Protein AF-A0A929Q2P1-F1 (afdb_monomer_lite)

Structure (mmCIF, N/CA/C/O backbone):
data_AF-A0A929Q2P1-F1
#
_entry.id   AF-A0A929Q2P1-F1
#
loop_
_atom_site.group_PDB
_atom_site.id
_atom_site.type_symbol
_atom_site.label_atom_id
_atom_site.label_alt_id
_atom_site.label_comp_id
_atom_site.label_asym_id
_atom_site.label_entity_id
_atom_site.label_seq_id
_atom_site.pdbx_PDB_ins_code
_atom_site.Cartn_x
_atom_site.Cartn_y
_atom_site.Cartn_z
_atom_site.occupancy
_atom_site.B_iso_or_equiv
_atom_site.auth_seq_id
_atom_site.auth_comp_id
_atom_site.auth_asym_id
_atom_site.auth_atom_id
_atom_site.pdbx_PDB_model_num
ATOM 1 N N . MET A 1 1 ? 3.960 -8.711 19.938 1.00 54.12 1 MET A N 1
ATOM 2 C CA . MET A 1 1 ? 3.791 -8.691 18.474 1.00 54.12 1 MET A CA 1
ATOM 3 C C . MET A 1 1 ? 4.994 -7.935 17.956 1.00 54.12 1 MET A C 1
ATOM 5 O O . MET A 1 1 ? 5.288 -6.905 18.545 1.00 54.12 1 MET A O 1
ATOM 9 N N . GLU A 1 2 ? 5.753 -8.511 17.027 1.00 68.62 2 GLU A N 1
ATOM 10 C CA . GLU A 1 2 ? 6.975 -7.894 16.487 1.00 68.62 2 GLU A CA 1
ATOM 11 C C . GLU A 1 2 ? 6.630 -6.569 15.785 1.00 68.62 2 GLU A C 1
ATOM 13 O O . GLU A 1 2 ? 5.574 -6.488 15.149 1.00 68.62 2 GLU A O 1
ATOM 18 N N . ASP A 1 3 ? 7.487 -5.554 15.897 1.00 81.25 3 ASP A N 1
ATOM 19 C CA . ASP A 1 3 ? 7.296 -4.267 15.221 1.00 81.25 3 ASP A CA 1
ATOM 20 C C . ASP A 1 3 ? 7.354 -4.473 13.690 1.00 81.25 3 ASP A C 1
ATOM 22 O O . ASP A 1 3 ? 8.286 -5.113 13.192 1.00 81.25 3 ASP A O 1
ATOM 26 N N . PRO A 1 4 ? 6.372 -3.994 12.900 1.00 84.25 4 PRO A N 1
ATOM 27 C CA . PRO A 1 4 ? 6.430 -4.086 11.442 1.00 84.25 4 PRO A CA 1
ATOM 28 C C . PRO A 1 4 ? 7.637 -3.355 10.820 1.00 84.25 4 PRO A C 1
ATOM 30 O O . PRO A 1 4 ? 8.004 -3.684 9.682 1.00 84.25 4 PRO A O 1
ATOM 33 N N . ALA A 1 5 ? 8.264 -2.400 11.515 1.00 81.81 5 ALA A N 1
ATOM 34 C CA . ALA A 1 5 ? 9.523 -1.779 11.096 1.00 81.81 5 ALA A CA 1
ATOM 35 C C . ALA A 1 5 ? 10.712 -2.755 11.148 1.00 81.81 5 ALA A C 1
ATOM 37 O O . ALA A 1 5 ? 11.613 -2.656 10.314 1.00 81.81 5 ALA A O 1
ATOM 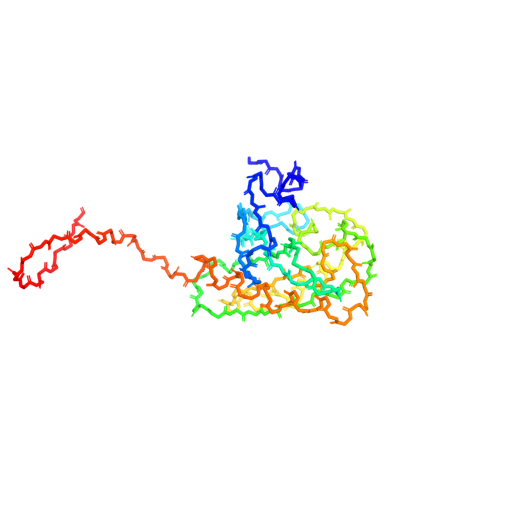38 N N . ASP A 1 6 ? 10.676 -3.738 12.052 1.00 84.88 6 ASP A N 1
ATOM 39 C CA . ASP A 1 6 ? 11.754 -4.710 12.281 1.00 84.88 6 ASP A CA 1
ATOM 40 C C . ASP A 1 6 ? 11.699 -5.923 11.328 1.00 84.88 6 ASP A C 1
ATOM 42 O O . ASP A 1 6 ? 12.463 -6.873 11.480 1.00 84.88 6 ASP A O 1
ATOM 46 N N . GLN A 1 7 ? 10.822 -5.888 10.316 1.00 87.25 7 GLN A N 1
ATOM 47 C CA . GLN A 1 7 ? 10.622 -6.959 9.326 1.00 87.25 7 GLN A CA 1
ATOM 48 C C . GLN A 1 7 ? 11.002 -6.498 7.905 1.00 87.25 7 GLN A C 1
ATOM 50 O O . GLN A 1 7 ? 10.123 -6.310 7.046 1.00 87.25 7 GLN A O 1
ATOM 55 N N . PRO A 1 8 ? 12.295 -6.253 7.619 1.00 87.06 8 PRO A N 1
ATOM 56 C CA . PRO A 1 8 ? 12.740 -5.807 6.301 1.00 87.06 8 PRO A CA 1
ATOM 57 C C . PRO A 1 8 ? 12.433 -6.828 5.196 1.00 87.06 8 PRO A C 1
ATOM 59 O O . PRO A 1 8 ? 12.183 -6.434 4.058 1.00 87.06 8 PRO A O 1
ATOM 62 N N . GLU A 1 9 ? 12.366 -8.118 5.527 1.00 91.06 9 GLU A N 1
ATOM 63 C CA . GLU A 1 9 ? 12.056 -9.208 4.602 1.00 91.06 9 GLU A CA 1
ATOM 64 C C . GLU A 1 9 ? 10.651 -9.120 4.001 1.00 91.06 9 GLU A C 1
ATOM 66 O O . GLU A 1 9 ? 10.381 -9.783 3.000 1.00 91.06 9 GLU A O 1
ATOM 71 N N . PHE A 1 10 ? 9.742 -8.331 4.590 1.00 91.56 10 PHE A N 1
ATOM 72 C CA . PHE A 1 10 ? 8.414 -8.083 4.022 1.00 91.56 10 PHE A CA 1
ATOM 73 C C . PHE A 1 10 ? 8.480 -7.378 2.661 1.00 91.56 10 PHE A C 1
ATOM 75 O O . PHE A 1 10 ? 7.619 -7.599 1.814 1.00 91.56 10 PHE A O 1
ATOM 82 N N . TYR A 1 11 ? 9.507 -6.555 2.452 1.00 90.50 11 TYR A N 1
ATOM 83 C CA . TYR A 1 11 ? 9.697 -5.774 1.229 1.00 90.50 11 TYR A CA 1
ATOM 84 C C . TYR A 1 11 ? 10.413 -6.562 0.124 1.00 90.50 11 TYR A C 1
ATOM 86 O O . TYR A 1 11 ? 10.573 -6.053 -0.982 1.00 90.50 11 TYR A O 1
ATOM 94 N N . GLU A 1 12 ? 10.825 -7.796 0.415 1.00 90.94 12 GLU A N 1
ATOM 95 C CA . GLU A 1 12 ? 11.528 -8.673 -0.513 1.00 90.94 12 GLU A CA 1
ATOM 96 C C . GLU A 1 12 ? 10.573 -9.680 -1.159 1.00 90.94 12 GLU A C 1
ATOM 98 O O . GLU A 1 12 ? 9.630 -10.189 -0.537 1.00 90.94 12 GLU A O 1
ATOM 103 N N . VAL A 1 13 ? 10.852 -10.015 -2.421 1.00 90.50 13 VAL A N 1
ATOM 104 C CA . VAL A 1 13 ? 10.106 -11.043 -3.157 1.00 90.50 13 VAL A CA 1
ATOM 105 C C . VAL A 1 13 ? 10.186 -12.372 -2.392 1.00 90.50 13 VAL A C 1
ATOM 107 O O . VAL A 1 13 ? 11.286 -12.796 -2.033 1.00 90.50 13 VAL A O 1
ATOM 110 N N . PRO A 1 14 ? 9.053 -13.053 -2.123 1.00 90.69 14 PRO A N 1
ATOM 111 C CA . PRO A 1 14 ? 9.074 -14.371 -1.499 1.00 90.69 14 PRO A CA 1
ATOM 112 C C . PRO A 1 14 ? 9.912 -15.365 -2.304 1.00 90.69 14 PRO A C 1
ATOM 114 O O . PRO A 1 14 ? 9.865 -15.377 -3.535 1.00 90.69 14 PRO A O 1
ATOM 117 N N . GLU A 1 15 ? 10.642 -16.235 -1.610 1.00 89.69 15 GLU A N 1
ATOM 118 C CA . GLU A 1 15 ? 11.427 -17.280 -2.263 1.00 89.69 15 GLU A CA 1
ATOM 119 C C . GLU A 1 15 ? 10.536 -18.130 -3.188 1.00 89.69 15 GLU A C 1
ATOM 121 O O . GLU A 1 15 ? 9.460 -18.587 -2.800 1.00 89.69 15 GLU A O 1
ATOM 126 N N . GLY A 1 16 ? 10.975 -18.312 -4.436 1.00 87.50 16 GLY A N 1
ATOM 127 C CA . GLY A 1 16 ? 10.249 -19.079 -5.450 1.00 87.50 16 GLY A CA 1
ATOM 128 C C . GLY A 1 16 ? 9.136 -18.326 -6.190 1.00 87.50 16 GLY A C 1
ATOM 129 O O . GLY A 1 16 ? 8.536 -18.909 -7.094 1.00 87.50 16 GLY A O 1
ATOM 130 N N . ALA A 1 17 ? 8.859 -17.057 -5.869 1.00 88.44 17 ALA A N 1
ATOM 131 C CA . ALA A 1 17 ? 7.918 -16.245 -6.640 1.00 88.44 17 ALA A CA 1
ATOM 132 C C . ALA A 1 17 ? 8.575 -15.684 -7.916 1.00 88.44 17 ALA A C 1
ATOM 134 O O . ALA A 1 17 ? 9.572 -14.965 -7.853 1.00 88.44 17 ALA A O 1
ATOM 135 N N . ASP A 1 18 ? 7.983 -15.970 -9.078 1.00 91.50 18 ASP A N 1
ATOM 136 C CA . ASP A 1 18 ? 8.396 -15.392 -10.361 1.00 91.50 18 ASP A CA 1
ATOM 137 C C . ASP A 1 18 ? 7.568 -14.143 -10.684 1.00 91.50 18 ASP A C 1
ATOM 139 O O . ASP A 1 18 ? 6.510 -14.212 -11.308 1.00 91.50 18 ASP A O 1
ATOM 143 N N . VAL A 1 19 ? 8.062 -12.980 -10.257 1.00 90.44 19 VAL A N 1
ATOM 144 C CA . VAL A 1 19 ? 7.415 -11.678 -10.500 1.00 90.44 19 VAL A CA 1
ATOM 145 C C . VAL A 1 19 ? 7.242 -11.391 -11.995 1.00 90.44 19 VAL A C 1
ATOM 147 O O . VAL A 1 19 ? 6.265 -10.755 -12.383 1.00 90.44 19 VAL A O 1
ATOM 150 N N . SER A 1 20 ? 8.141 -11.890 -12.850 1.00 88.81 20 SER A N 1
ATOM 151 C CA . SER A 1 20 ? 8.132 -11.588 -14.286 1.00 88.81 20 SER A CA 1
ATOM 152 C C . SER A 1 20 ? 6.976 -12.243 -15.054 1.00 88.81 20 SER A C 1
ATOM 154 O O . SER A 1 20 ? 6.691 -11.853 -16.187 1.00 88.81 20 SER A O 1
ATOM 156 N N . ALA A 1 21 ? 6.288 -13.203 -14.431 1.00 89.94 21 ALA A N 1
ATOM 157 C CA . ALA A 1 21 ? 5.163 -13.933 -15.010 1.00 89.94 21 ALA A CA 1
ATOM 158 C C . ALA A 1 21 ? 3.800 -13.554 -14.400 1.00 89.94 21 ALA A C 1
ATOM 160 O O . ALA A 1 21 ? 2.771 -14.101 -14.805 1.00 89.94 21 ALA A O 1
ATOM 161 N N . LEU A 1 22 ? 3.771 -12.649 -13.419 1.00 92.81 22 LEU A N 1
ATOM 162 C CA . LEU A 1 22 ? 2.565 -12.325 -12.661 1.00 92.81 22 LEU A CA 1
ATOM 163 C C . LEU A 1 22 ? 1.923 -11.019 -13.145 1.00 92.81 22 LEU A C 1
ATOM 165 O O . LEU A 1 22 ? 2.624 -10.041 -13.399 1.00 92.81 22 LEU A O 1
ATOM 169 N N . PRO A 1 23 ? 0.585 -10.961 -13.266 1.00 93.12 23 PRO A N 1
ATOM 170 C CA . PRO A 1 23 ? -0.078 -9.743 -13.702 1.00 93.12 23 PRO A CA 1
ATOM 171 C C . PRO A 1 23 ? 0.050 -8.630 -12.645 1.00 93.12 23 PRO A C 1
ATOM 173 O O . PRO A 1 23 ? 0.012 -8.923 -11.441 1.00 93.12 23 PRO A O 1
ATOM 176 N N . PRO A 1 24 ? 0.135 -7.354 -13.064 1.00 93.69 24 PRO A N 1
ATOM 177 C CA . PRO A 1 24 ? 0.099 -6.224 -12.144 1.00 93.69 24 PRO A CA 1
ATOM 178 C C . PRO A 1 24 ? -1.136 -6.242 -11.226 1.00 93.69 24 PRO A C 1
ATOM 180 O O . PRO A 1 24 ? -2.248 -6.560 -11.655 1.00 93.69 24 PRO A O 1
ATOM 183 N N . GLY A 1 25 ? -0.927 -5.933 -9.946 1.00 93.00 25 GLY A N 1
ATOM 184 C CA . GLY A 1 25 ? -1.903 -6.069 -8.863 1.00 93.00 25 GLY A CA 1
ATOM 185 C C . GLY A 1 25 ? -1.896 -7.429 -8.154 1.00 93.00 25 GLY A C 1
ATOM 186 O O . GLY A 1 25 ? -2.615 -7.595 -7.173 1.00 93.00 25 GLY A O 1
ATOM 187 N N . THR A 1 26 ? -1.096 -8.407 -8.598 1.00 94.94 26 THR A N 1
ATOM 188 C CA . THR A 1 26 ? -0.991 -9.702 -7.898 1.00 94.94 26 THR A CA 1
ATOM 189 C C . THR A 1 26 ? -0.352 -9.524 -6.527 1.00 94.94 26 THR A C 1
ATOM 191 O O . THR A 1 26 ? 0.777 -9.049 -6.443 1.00 94.94 26 THR A O 1
ATOM 194 N N . VAL A 1 27 ? -1.037 -9.956 -5.467 1.00 95.44 27 VAL A N 1
ATOM 195 C CA . VAL A 1 27 ? -0.511 -9.941 -4.095 1.00 95.44 27 VAL A CA 1
ATOM 196 C C . VAL A 1 27 ? 0.442 -11.119 -3.885 1.00 95.44 27 VAL A C 1
ATOM 198 O O . VAL A 1 27 ? 0.082 -12.274 -4.101 1.00 95.44 27 VAL A O 1
ATOM 201 N N . LEU A 1 28 ? 1.661 -10.813 -3.451 1.00 94.25 28 LEU A N 1
ATOM 202 C CA . LEU A 1 28 ? 2.733 -11.760 -3.139 1.00 94.25 28 LEU A CA 1
ATOM 203 C C . LEU A 1 28 ? 2.820 -12.054 -1.638 1.00 94.25 28 LEU A C 1
ATOM 205 O O . LEU A 1 28 ? 3.175 -13.164 -1.240 1.00 94.25 28 LEU A O 1
ATOM 209 N N . ARG A 1 29 ? 2.538 -11.051 -0.800 1.00 93.38 29 ARG A N 1
ATOM 210 C CA . ARG A 1 29 ? 2.563 -11.164 0.662 1.00 93.38 29 ARG A CA 1
ATOM 211 C C . ARG A 1 29 ? 1.618 -10.152 1.292 1.00 93.38 29 ARG A C 1
ATOM 213 O O . ARG A 1 29 ? 1.438 -9.057 0.768 1.00 93.38 29 ARG A O 1
ATOM 220 N N . GLU A 1 30 ? 1.078 -10.514 2.446 1.00 94.50 30 GLU A N 1
ATOM 221 C CA . GLU A 1 30 ? 0.219 -9.665 3.260 1.00 94.50 30 GLU A CA 1
ATOM 222 C C . GLU A 1 30 ? 0.701 -9.667 4.714 1.00 94.50 30 GLU A C 1
ATOM 224 O O . GLU A 1 30 ? 1.170 -10.693 5.216 1.00 94.50 30 GLU A O 1
ATOM 229 N N . ARG A 1 31 ? 0.587 -8.521 5.390 1.00 93.19 31 ARG A N 1
ATOM 230 C CA . ARG A 1 31 ? 0.697 -8.425 6.851 1.00 93.19 31 ARG A CA 1
ATOM 231 C C . ARG A 1 31 ? -0.308 -7.426 7.403 1.00 93.19 31 ARG A C 1
ATOM 233 O O . ARG A 1 31 ? -0.594 -6.423 6.752 1.00 93.19 31 ARG A O 1
ATOM 240 N N . THR A 1 32 ? -0.771 -7.659 8.627 1.00 92.00 32 THR A N 1
ATOM 241 C CA . THR A 1 32 ? -1.716 -6.774 9.316 1.00 92.00 32 THR A CA 1
ATOM 242 C C . THR A 1 32 ? -1.168 -6.355 10.673 1.00 92.00 32 THR A C 1
ATOM 244 O O . THR A 1 32 ? -0.661 -7.190 11.423 1.00 92.00 32 THR A O 1
ATOM 247 N N . PHE A 1 33 ? -1.278 -5.070 10.994 1.00 87.81 33 PHE A N 1
ATOM 248 C CA . PHE A 1 33 ? -0.845 -4.491 12.267 1.00 87.81 33 PHE A CA 1
ATOM 249 C C . PHE A 1 33 ? -1.707 -3.277 12.633 1.00 87.81 33 PHE A C 1
ATOM 251 O O . PHE A 1 33 ? -2.488 -2.790 11.817 1.00 87.81 33 PHE A O 1
ATOM 258 N N . LYS A 1 34 ? -1.591 -2.794 13.873 1.00 85.81 34 LYS A N 1
ATOM 259 C CA . LYS A 1 34 ? -2.306 -1.597 14.331 1.00 85.81 34 LYS A CA 1
ATOM 260 C C . LYS A 1 34 ? -1.641 -0.327 13.826 1.00 85.81 34 LYS A C 1
ATOM 262 O O . LYS A 1 34 ? -0.419 -0.230 13.835 1.00 85.81 34 LYS A O 1
ATOM 267 N N . TYR A 1 35 ? -2.436 0.659 13.416 1.00 81.12 35 TYR A N 1
ATOM 268 C CA . TYR A 1 35 ? -1.894 1.968 13.065 1.00 81.12 35 TYR A CA 1
ATOM 269 C C . TYR A 1 35 ? -1.485 2.725 14.333 1.00 81.12 35 TYR A C 1
ATOM 271 O O . TYR A 1 35 ? -2.274 2.822 15.280 1.00 81.12 35 TYR A O 1
ATOM 279 N N . TYR A 1 36 ? -0.278 3.286 14.335 1.00 76.69 36 TYR A N 1
ATOM 280 C CA . TYR A 1 36 ? 0.242 4.096 15.433 1.00 76.69 36 TYR A CA 1
ATOM 281 C C . TYR A 1 36 ? 0.325 5.562 15.015 1.00 76.69 36 TYR A C 1
ATOM 283 O O . TYR A 1 36 ? 0.840 5.896 13.949 1.00 76.69 36 TYR A O 1
ATOM 291 N N . VAL A 1 37 ? -0.153 6.450 15.885 1.00 69.19 37 VAL A N 1
ATOM 292 C CA . VAL A 1 37 ? 0.070 7.893 15.766 1.00 69.19 37 VAL A CA 1
ATOM 293 C C . VAL A 1 37 ? 1.061 8.283 16.853 1.00 69.19 37 VAL A C 1
ATOM 295 O O . VAL A 1 37 ? 0.735 8.258 18.040 1.00 69.19 37 VAL A O 1
ATOM 298 N N . ALA A 1 38 ? 2.289 8.615 16.446 1.00 69.56 38 ALA A N 1
ATOM 299 C CA . ALA A 1 38 ? 3.429 8.733 17.353 1.00 69.56 38 ALA A CA 1
ATOM 300 C C . ALA A 1 38 ? 3.599 7.449 18.193 1.00 69.56 38 ALA A C 1
ATOM 302 O O . ALA A 1 38 ? 3.911 6.402 17.643 1.00 69.56 38 ALA A O 1
ATOM 303 N N . THR A 1 39 ? 3.378 7.508 19.506 1.00 68.75 39 THR A N 1
ATOM 304 C CA . THR A 1 39 ? 3.479 6.351 20.415 1.00 68.75 39 THR A CA 1
ATOM 305 C C . THR A 1 39 ? 2.121 5.768 20.814 1.00 68.75 39 THR A C 1
ATOM 307 O O . THR A 1 39 ? 2.061 4.862 21.644 1.00 68.75 39 THR A O 1
ATOM 310 N N . MET A 1 40 ? 1.020 6.287 20.261 1.00 67.88 40 MET A N 1
ATOM 311 C CA . MET A 1 40 ? -0.336 5.871 20.617 1.00 67.88 40 MET A CA 1
ATOM 312 C C . MET A 1 40 ? -0.884 4.870 19.601 1.00 67.88 40 MET A C 1
ATOM 314 O O . MET A 1 40 ? -1.005 5.180 18.415 1.00 67.88 40 MET A O 1
ATOM 318 N N . GLU A 1 41 ? -1.259 3.687 20.085 1.00 77.19 41 GLU A N 1
ATOM 319 C CA . GLU A 1 41 ? -2.008 2.699 19.307 1.00 77.19 41 GLU A CA 1
ATOM 320 C C . GLU A 1 41 ? -3.419 3.224 19.014 1.00 77.19 41 GLU A C 1
ATOM 322 O O . GLU A 1 41 ? -4.121 3.694 19.915 1.00 77.19 41 GLU A O 1
ATOM 327 N N . THR A 1 42 ? -3.842 3.149 17.755 1.00 76.81 42 THR A N 1
ATOM 328 C CA . THR A 1 42 ? -5.210 3.496 17.349 1.00 76.81 42 THR A CA 1
ATOM 329 C C . THR A 1 42 ? -6.082 2.244 17.231 1.00 76.81 42 THR A C 1
ATOM 331 O O . THR A 1 42 ? -5.599 1.114 17.232 1.00 76.81 42 THR A O 1
ATOM 334 N N . SER A 1 43 ? -7.398 2.422 17.092 1.00 81.31 43 SER A N 1
ATOM 335 C CA . SER A 1 43 ? -8.307 1.304 16.813 1.00 81.31 43 SER A CA 1
ATOM 336 C C . SER A 1 43 ? -8.253 0.818 15.359 1.00 81.31 43 SER A C 1
ATOM 338 O O . SER A 1 43 ? -8.894 -0.187 15.050 1.00 81.31 43 SER A O 1
ATOM 340 N N . TRP A 1 44 ? -7.499 1.491 14.484 1.00 80.69 44 TRP A N 1
ATOM 341 C CA . TRP A 1 44 ? -7.438 1.194 13.055 1.00 80.69 44 TRP A CA 1
ATOM 342 C C . TRP A 1 44 ? -6.446 0.081 12.753 1.00 80.69 44 TRP A C 1
ATOM 344 O O . TRP A 1 44 ? -5.332 0.049 13.282 1.00 80.69 44 TRP A O 1
ATOM 354 N N . ASP A 1 45 ? -6.866 -0.820 11.873 1.00 88.12 45 ASP A N 1
ATOM 355 C CA . ASP A 1 45 ? -6.000 -1.853 11.324 1.00 88.12 45 ASP A CA 1
ATOM 356 C C . ASP A 1 45 ? -5.363 -1.340 10.029 1.00 88.12 45 ASP A C 1
ATOM 358 O O . ASP A 1 45 ? -6.009 -0.672 9.221 1.00 88.12 45 ASP A O 1
ATOM 362 N N . VAL A 1 46 ? -4.100 -1.687 9.813 1.00 89.69 46 VAL A N 1
ATOM 363 C CA . VAL A 1 46 ? -3.399 -1.507 8.542 1.00 89.69 46 VAL A CA 1
ATOM 364 C C . VAL A 1 46 ? -3.115 -2.876 7.970 1.00 89.69 46 VAL A C 1
ATOM 366 O O . VAL A 1 46 ? -2.565 -3.733 8.657 1.00 89.69 46 VAL A O 1
ATOM 369 N N . THR A 1 47 ? -3.451 -3.077 6.703 1.00 93.31 47 THR A N 1
ATOM 370 C CA . THR A 1 47 ? -2.992 -4.227 5.924 1.00 93.31 47 THR A CA 1
ATOM 371 C C . THR A 1 47 ? -1.994 -3.757 4.885 1.00 93.31 47 THR A C 1
ATOM 373 O O . THR A 1 47 ? -2.332 -2.948 4.027 1.00 93.31 47 THR A O 1
ATOM 376 N N . GLN A 1 48 ? -0.764 -4.249 4.959 1.00 94.50 48 GLN A N 1
ATOM 377 C CA . GLN A 1 48 ? 0.227 -4.022 3.920 1.00 94.50 48 GLN A CA 1
ATOM 378 C C . GLN A 1 48 ? 0.251 -5.183 2.950 1.00 94.50 48 GLN A C 1
ATOM 380 O O . GLN A 1 48 ? 0.228 -6.344 3.358 1.00 94.50 48 GLN A O 1
ATOM 385 N N . LEU A 1 49 ? 0.334 -4.840 1.671 1.00 95.56 49 LEU A N 1
ATOM 386 C CA . LEU A 1 49 ? 0.363 -5.780 0.565 1.00 95.56 49 LEU A CA 1
ATOM 387 C C . LEU A 1 49 ? 1.657 -5.562 -0.208 1.00 95.56 49 LEU A C 1
ATOM 389 O O . LEU A 1 49 ? 1.877 -4.472 -0.737 1.00 95.56 49 LEU A O 1
ATOM 393 N N . LEU A 1 50 ? 2.491 -6.596 -0.283 1.00 95.38 50 LEU A N 1
ATOM 394 C CA . LEU A 1 50 ? 3.539 -6.697 -1.292 1.00 95.38 50 LEU A CA 1
ATOM 395 C C . LEU A 1 50 ? 2.871 -7.211 -2.565 1.00 95.38 50 LEU A C 1
ATOM 397 O O . LEU A 1 50 ? 2.298 -8.301 -2.550 1.00 95.38 50 LEU A O 1
ATOM 401 N N . TYR A 1 51 ? 2.918 -6.444 -3.647 1.00 95.00 51 TYR A N 1
ATOM 402 C CA . TYR A 1 51 ? 2.223 -6.759 -4.891 1.00 95.00 51 TYR A CA 1
ATOM 403 C C . TYR A 1 51 ? 3.094 -6.494 -6.120 1.00 95.00 51 TYR A C 1
ATOM 405 O O . TYR A 1 51 ? 4.108 -5.806 -6.048 1.00 95.00 51 TYR A O 1
ATOM 413 N N . VAL A 1 52 ? 2.702 -7.059 -7.258 1.00 94.31 52 VAL A N 1
ATOM 414 C CA . VAL A 1 52 ? 3.384 -6.854 -8.542 1.00 94.31 52 VAL A CA 1
ATOM 415 C C . VAL A 1 52 ? 2.901 -5.561 -9.192 1.00 94.31 52 VAL A C 1
ATOM 417 O O . VAL A 1 52 ? 1.700 -5.362 -9.339 1.00 94.31 52 VAL A O 1
ATOM 420 N N . THR A 1 53 ? 3.816 -4.705 -9.632 1.00 93.25 53 THR A N 1
ATOM 421 C CA . THR A 1 53 ? 3.527 -3.485 -10.400 1.00 93.25 53 THR A CA 1
ATOM 422 C C . THR A 1 53 ? 4.378 -3.436 -11.666 1.00 93.25 53 THR A C 1
ATOM 424 O O . THR A 1 53 ? 5.258 -4.271 -11.874 1.00 93.25 53 THR A O 1
ATOM 427 N N . THR A 1 54 ? 4.136 -2.434 -12.508 1.00 88.94 54 THR A N 1
ATOM 428 C CA . THR A 1 54 ? 5.023 -2.097 -13.629 1.00 88.94 54 THR A CA 1
ATOM 429 C C . THR A 1 54 ? 5.916 -0.909 -13.265 1.00 88.94 54 THR A C 1
ATOM 431 O O . THR A 1 54 ? 5.414 0.137 -12.854 1.00 88.94 54 THR A O 1
ATOM 434 N N . SER A 1 55 ? 7.232 -1.059 -13.425 1.00 84.06 55 SER A N 1
ATOM 435 C CA . SER A 1 55 ? 8.216 -0.002 -13.174 1.00 84.06 55 SER A CA 1
ATOM 436 C C . SER A 1 55 ? 8.187 1.088 -14.250 1.00 84.06 55 SER A C 1
ATOM 438 O O . SER A 1 55 ? 7.600 0.925 -15.325 1.00 84.06 55 SER A O 1
ATOM 440 N N . ALA A 1 56 ? 8.918 2.183 -14.019 1.00 77.25 56 ALA A N 1
ATOM 441 C CA . ALA A 1 56 ? 9.092 3.253 -15.005 1.00 77.25 56 ALA A CA 1
ATOM 442 C C . ALA A 1 56 ? 9.639 2.767 -16.365 1.00 77.25 56 ALA A C 1
ATOM 444 O O . ALA A 1 56 ? 9.396 3.396 -17.394 1.00 77.25 56 ALA A O 1
ATOM 445 N N . LEU A 1 57 ? 10.383 1.656 -16.361 1.00 83.19 57 LEU A N 1
ATOM 446 C CA . LEU A 1 57 ? 11.007 1.055 -17.541 1.00 83.19 57 LEU A CA 1
ATOM 447 C C . LEU A 1 57 ? 10.113 0.005 -18.223 1.00 83.19 57 LEU A C 1
ATOM 449 O O . LEU A 1 57 ? 10.547 -0.630 -19.181 1.00 83.19 57 LEU A O 1
ATOM 453 N N . GLY A 1 58 ? 8.882 -0.198 -17.742 1.00 83.88 58 GLY A N 1
ATOM 454 C CA . GLY A 1 58 ? 7.959 -1.196 -18.288 1.00 83.88 58 GLY A CA 1
ATOM 455 C C . GLY A 1 58 ? 8.243 -2.630 -17.833 1.00 83.88 58 GLY A C 1
ATOM 456 O O . GLY A 1 58 ? 7.739 -3.569 -18.442 1.00 83.88 58 GLY A O 1
ATOM 457 N N . VAL A 1 59 ? 9.059 -2.813 -16.791 1.00 88.62 59 VAL A N 1
ATOM 458 C CA . VAL A 1 59 ? 9.424 -4.132 -16.253 1.00 88.62 59 VAL A CA 1
ATOM 459 C C . VAL A 1 59 ? 8.578 -4.431 -15.020 1.00 88.62 59 VAL A C 1
ATOM 461 O O . VAL A 1 59 ? 8.336 -3.537 -14.212 1.00 88.62 59 VAL A O 1
ATOM 464 N N . LEU A 1 60 ? 8.134 -5.680 -14.868 1.00 91.25 60 LEU A N 1
ATOM 465 C CA . LEU A 1 60 ? 7.398 -6.112 -13.682 1.00 91.25 60 LEU A CA 1
ATOM 466 C C . LEU A 1 60 ? 8.321 -6.170 -12.463 1.00 91.25 60 LEU A C 1
ATOM 468 O O . LEU A 1 60 ? 9.400 -6.762 -12.518 1.00 91.25 60 LEU A O 1
ATOM 472 N N . GLU A 1 61 ? 7.884 -5.570 -11.362 1.00 91.44 61 GLU A N 1
ATOM 473 C CA . GLU A 1 61 ? 8.650 -5.486 -10.119 1.00 91.44 61 GLU A CA 1
ATOM 474 C C . GLU A 1 61 ? 7.733 -5.561 -8.888 1.00 91.44 61 GLU A C 1
ATOM 476 O O . GLU A 1 61 ? 6.530 -5.302 -9.003 1.00 91.44 61 GLU A O 1
ATOM 481 N N . PRO A 1 62 ? 8.257 -5.925 -7.703 1.00 92.50 62 PRO A N 1
ATOM 482 C CA . PRO A 1 62 ? 7.496 -5.821 -6.467 1.00 92.50 62 PRO A CA 1
ATOM 483 C C . PRO A 1 62 ? 7.329 -4.358 -6.042 1.00 92.50 62 PRO A C 1
ATOM 485 O O . PRO A 1 62 ? 8.231 -3.536 -6.205 1.00 92.50 62 PRO A O 1
ATOM 488 N N . ASN A 1 63 ? 6.196 -4.054 -5.421 1.00 93.50 63 ASN A N 1
ATOM 489 C CA . ASN A 1 63 ? 5.947 -2.796 -4.734 1.00 93.50 63 ASN A CA 1
ATOM 490 C C . ASN A 1 63 ? 5.049 -3.021 -3.512 1.00 93.50 63 ASN A C 1
ATOM 492 O O . ASN A 1 63 ? 4.460 -4.094 -3.361 1.00 93.50 63 ASN A O 1
ATOM 496 N N . VAL A 1 64 ? 4.944 -2.028 -2.629 1.00 93.31 64 VAL A N 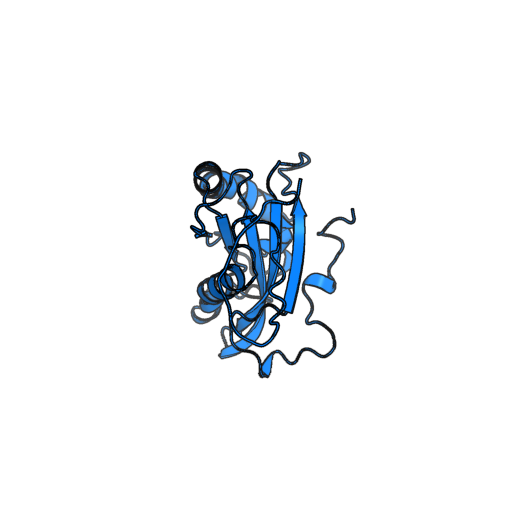1
ATOM 497 C CA . VAL A 1 64 ? 4.131 -2.124 -1.412 1.00 93.31 64 VAL A CA 1
ATOM 498 C C . VAL A 1 64 ? 3.033 -1.065 -1.398 1.00 93.31 64 VAL A C 1
ATOM 500 O O . VAL A 1 64 ? 3.165 0.043 -1.918 1.00 93.31 64 VAL A O 1
ATOM 503 N N . THR A 1 65 ? 1.883 -1.430 -0.840 1.00 92.75 65 THR A N 1
ATOM 504 C CA . THR A 1 65 ? 0.811 -0.491 -0.502 1.00 92.75 65 THR A CA 1
ATOM 505 C C . THR A 1 65 ? 0.282 -0.791 0.893 1.00 92.75 65 THR A C 1
ATOM 507 O O . THR A 1 65 ? 0.348 -1.930 1.357 1.00 92.75 65 THR A O 1
ATOM 510 N N . SER A 1 66 ? -0.224 0.238 1.568 1.00 92.06 66 SER A N 1
ATOM 511 C CA . SER A 1 66 ? -0.885 0.129 2.865 1.00 92.06 66 SER A CA 1
ATOM 512 C C . SER A 1 66 ? -2.370 0.429 2.706 1.00 92.06 66 SER A C 1
ATOM 514 O O . SER A 1 66 ? -2.738 1.477 2.182 1.00 92.06 66 SER A O 1
ATOM 516 N N . VAL A 1 67 ? -3.221 -0.469 3.186 1.00 92.00 67 VAL A N 1
ATOM 517 C CA . VAL A 1 67 ? -4.669 -0.284 3.263 1.00 92.00 67 VAL A CA 1
ATOM 518 C C . VAL A 1 67 ? -5.034 -0.021 4.717 1.00 92.00 67 VAL A C 1
ATOM 520 O O . VAL A 1 67 ? -4.859 -0.895 5.565 1.00 92.00 67 VAL A O 1
ATOM 523 N N . LEU A 1 68 ? -5.500 1.188 5.009 1.00 88.94 68 LEU A N 1
ATOM 524 C CA . LEU A 1 68 ? -5.997 1.573 6.322 1.00 88.94 68 LEU A CA 1
ATOM 525 C C . LEU A 1 68 ? -7.487 1.252 6.395 1.00 88.94 68 LEU A C 1
ATOM 527 O O . LEU A 1 68 ? -8.262 1.663 5.525 1.00 88.94 68 LEU A O 1
ATOM 531 N N . HIS A 1 69 ? -7.871 0.544 7.452 1.00 88.19 69 HIS A N 1
ATOM 532 C CA . HIS A 1 69 ? -9.240 0.100 7.674 1.00 88.19 69 HIS A CA 1
ATOM 533 C C . HIS A 1 69 ? -9.915 0.948 8.741 1.00 88.19 69 HIS A C 1
ATOM 535 O O . HIS A 1 69 ? -9.370 1.086 9.846 1.00 88.19 69 HIS A O 1
ATOM 541 N N . PRO A 1 70 ? -11.109 1.491 8.455 1.00 83.94 70 PRO A N 1
ATOM 542 C CA . PRO A 1 70 ? -11.899 2.136 9.482 1.00 83.94 70 PRO A CA 1
ATOM 543 C C . PRO A 1 70 ? -12.306 1.102 10.549 1.00 83.94 70 PRO A C 1
ATOM 545 O O . PRO A 1 70 ? -12.435 -0.089 10.262 1.00 83.94 70 PRO A O 1
ATOM 548 N N . PRO A 1 71 ? -12.516 1.528 11.805 1.00 79.56 71 PRO A N 1
ATOM 549 C CA . PRO A 1 71 ? -12.920 0.630 12.881 1.00 79.56 71 PRO A CA 1
ATOM 550 C C . PRO A 1 71 ? -14.413 0.273 12.795 1.00 79.56 71 PRO A C 1
ATOM 552 O O . PRO A 1 71 ? -14.859 -0.664 13.457 1.00 79.56 71 PRO A O 1
ATOM 555 N N . GLN A 1 72 ? -15.193 1.035 12.022 1.00 82.06 72 GLN A N 1
ATOM 556 C CA . GLN A 1 72 ? -16.576 0.718 11.687 1.00 82.06 72 GLN A CA 1
ATOM 557 C C . GLN A 1 72 ? -16.638 -0.223 10.475 1.00 82.06 72 GLN A C 1
ATOM 559 O O . GLN A 1 72 ? -15.688 -0.323 9.704 1.00 82.06 72 GLN A O 1
ATOM 564 N N . GLU A 1 73 ? -17.774 -0.899 10.295 1.00 78.06 73 GLU A N 1
ATOM 565 C CA . GLU A 1 73 ? -18.048 -1.668 9.076 1.00 78.06 73 GLU A CA 1
ATOM 566 C C . GLU A 1 73 ? -17.946 -0.749 7.849 1.00 78.06 73 GLU A C 1
ATOM 568 O O . GLU A 1 73 ? -18.562 0.318 7.815 1.00 78.06 73 GLU A O 1
ATOM 573 N N . THR A 1 74 ? -17.163 -1.166 6.855 1.00 76.06 74 THR A N 1
ATOM 574 C CA . THR A 1 74 ? -17.059 -0.470 5.570 1.00 76.06 74 THR A CA 1
ATOM 575 C C . THR A 1 74 ? -18.179 -0.923 4.632 1.00 76.06 74 THR A C 1
ATOM 577 O O . THR A 1 74 ? -18.585 -2.085 4.645 1.00 76.06 74 THR A O 1
ATOM 580 N N . ASP A 1 75 ? -18.666 -0.019 3.785 1.00 75.75 75 ASP A N 1
ATOM 581 C CA . ASP A 1 75 ? -19.575 -0.338 2.675 1.00 75.75 75 ASP A CA 1
ATOM 582 C C . ASP A 1 75 ? -18.831 -0.891 1.438 1.00 75.75 75 ASP A C 1
ATOM 584 O O . ASP A 1 75 ? -19.437 -1.111 0.387 1.00 75.75 75 ASP A O 1
ATOM 588 N N . GLY A 1 76 ? -17.518 -1.117 1.562 1.00 76.94 76 GLY A N 1
ATOM 589 C CA . GLY A 1 76 ? -16.634 -1.575 0.492 1.00 76.94 76 GLY A CA 1
ATOM 590 C C . GLY A 1 76 ? -16.051 -0.441 -0.354 1.00 76.94 76 GLY A C 1
ATOM 591 O O . GLY A 1 76 ? -15.333 -0.709 -1.318 1.00 76.94 76 GLY A O 1
ATOM 592 N N . SER A 1 77 ? -16.335 0.820 -0.023 1.00 83.38 77 SER A N 1
ATOM 593 C CA . SER A 1 77 ? -15.737 1.967 -0.701 1.00 83.38 77 SER A CA 1
ATOM 594 C C . SER A 1 77 ? -14.275 2.178 -0.301 1.00 83.38 77 SER A C 1
ATOM 596 O O . SER A 1 77 ? -13.867 2.035 0.855 1.00 83.38 77 SER A O 1
ATOM 598 N N . ILE A 1 78 ? -13.475 2.540 -1.304 1.00 85.44 78 ILE A N 1
ATOM 599 C CA . ILE A 1 78 ? -12.035 2.741 -1.174 1.00 85.44 78 ILE A CA 1
ATOM 600 C C . ILE A 1 78 ? -11.677 4.133 -1.684 1.00 85.44 78 ILE A C 1
ATOM 602 O O . ILE A 1 78 ? -12.063 4.523 -2.788 1.00 85.44 78 ILE A O 1
ATOM 606 N N . VAL A 1 79 ? -10.883 4.857 -0.901 1.00 86.06 79 VAL A N 1
ATOM 607 C CA . VAL A 1 79 ? -10.239 6.106 -1.308 1.00 86.06 79 VAL A CA 1
ATOM 608 C C . VAL A 1 79 ? -8.769 5.824 -1.601 1.00 86.06 79 VAL A C 1
ATOM 610 O O . VAL A 1 79 ? -8.031 5.357 -0.737 1.00 86.06 79 VAL A O 1
ATOM 613 N N . ALA A 1 80 ? -8.330 6.117 -2.824 1.00 86.06 80 ALA A N 1
ATOM 614 C CA . ALA A 1 80 ? -6.917 6.081 -3.181 1.00 86.06 80 ALA A CA 1
ATOM 615 C C . ALA A 1 80 ? -6.258 7.409 -2.794 1.00 86.06 80 ALA A C 1
ATOM 617 O O . ALA A 1 80 ? -6.557 8.442 -3.395 1.00 86.06 80 ALA A O 1
ATOM 618 N N . TYR A 1 81 ? -5.360 7.382 -1.814 1.00 82.69 81 TYR A N 1
ATOM 619 C CA . TYR A 1 81 ? -4.586 8.544 -1.399 1.00 82.69 81 TYR A CA 1
ATOM 620 C C . TYR A 1 81 ? -3.145 8.424 -1.901 1.00 82.69 8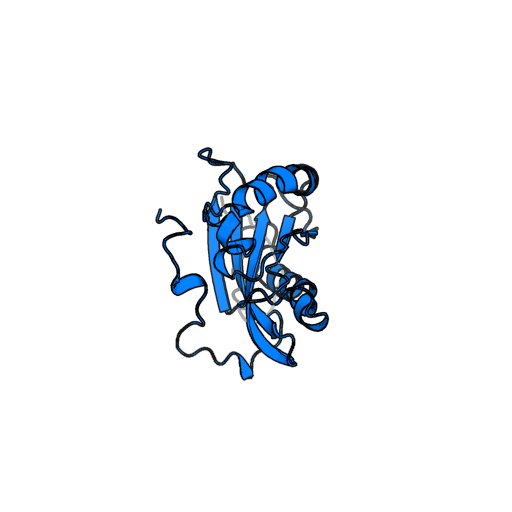1 TYR A C 1
ATOM 622 O O . TYR A 1 81 ? -2.436 7.468 -1.586 1.00 82.69 81 TYR A O 1
ATOM 630 N N . GLN A 1 82 ? -2.717 9.405 -2.695 1.00 76.69 82 GLN A N 1
ATOM 631 C CA . GLN A 1 82 ? -1.351 9.485 -3.206 1.00 76.69 82 GLN A CA 1
ATOM 632 C C . GLN A 1 82 ? -0.577 10.470 -2.335 1.00 76.69 82 GLN A C 1
ATOM 634 O O . GLN A 1 82 ? -0.860 11.667 -2.359 1.00 76.69 82 GLN A O 1
ATOM 639 N N . SER A 1 83 ? 0.355 9.946 -1.540 1.00 65.75 83 SER A N 1
ATOM 640 C CA . SER A 1 83 ? 1.168 10.750 -0.628 1.00 65.75 83 SER A CA 1
ATOM 641 C C . SER A 1 83 ? 2.055 11.737 -1.395 1.00 65.75 83 SER A C 1
ATOM 643 O O . SER A 1 83 ? 2.584 11.407 -2.459 1.00 65.75 83 SER A O 1
ATOM 645 N N . PHE A 1 84 ? 2.239 12.938 -0.848 1.00 59.25 84 PHE A N 1
ATOM 646 C CA . PHE A 1 84 ? 3.055 14.018 -1.416 1.00 59.25 84 PHE A CA 1
ATOM 647 C C . PHE A 1 84 ? 4.560 13.843 -1.154 1.00 59.25 84 PHE A C 1
ATOM 649 O O . PHE A 1 84 ? 5.300 14.827 -1.122 1.00 59.25 84 PHE A O 1
ATOM 656 N N . TYR A 1 85 ? 5.031 12.618 -0.917 1.00 58.88 85 TYR A N 1
ATOM 657 C CA . TYR A 1 85 ? 6.445 12.383 -0.651 1.00 58.88 85 TYR A CA 1
ATOM 658 C C . TYR A 1 85 ? 7.305 12.757 -1.873 1.00 58.88 85 TYR A C 1
ATOM 660 O O . TYR A 1 85 ? 7.042 12.328 -2.996 1.00 58.88 85 TYR A O 1
ATOM 668 N N . ASP A 1 86 ? 8.324 13.588 -1.647 1.00 56.25 86 ASP A N 1
ATOM 669 C CA . ASP A 1 86 ? 9.217 14.155 -2.669 1.00 56.25 86 ASP A CA 1
ATOM 670 C C . ASP A 1 86 ? 10.675 13.851 -2.288 1.00 56.25 86 ASP A C 1
ATOM 672 O O . ASP A 1 86 ? 11.436 14.697 -1.819 1.00 56.25 86 ASP A O 1
ATOM 676 N N . THR A 1 87 ? 11.023 12.568 -2.343 1.00 57.72 87 THR A N 1
ATOM 677 C CA . THR A 1 87 ? 12.327 12.050 -1.924 1.00 57.72 87 THR A CA 1
ATOM 678 C C . THR A 1 87 ? 12.668 10.821 -2.747 1.00 57.72 87 THR A C 1
ATOM 680 O O . THR A 1 87 ? 11.829 9.950 -2.931 1.00 57.72 87 THR A O 1
ATOM 683 N N . SER A 1 88 ? 13.909 10.736 -3.229 1.00 63.28 88 SER A N 1
ATOM 684 C CA . SER A 1 88 ? 14.430 9.570 -3.961 1.00 63.28 88 SER A CA 1
ATOM 685 C C . SER A 1 88 ? 15.032 8.507 -3.038 1.00 63.28 88 SER A C 1
ATOM 687 O O . SER A 1 88 ? 15.910 7.746 -3.441 1.00 63.28 88 SER A O 1
ATOM 689 N N . ASN A 1 89 ? 14.619 8.490 -1.770 1.00 67.19 89 ASN A N 1
ATOM 690 C CA . ASN A 1 89 ? 15.069 7.525 -0.783 1.00 67.19 89 ASN A CA 1
ATOM 691 C C . ASN A 1 89 ? 13.974 6.469 -0.536 1.00 67.19 89 ASN A C 1
ATOM 693 O O . ASN A 1 89 ? 12.945 6.793 0.058 1.00 67.19 89 ASN A O 1
ATOM 697 N N . PRO A 1 90 ? 14.201 5.191 -0.895 1.00 68.06 90 PRO A N 1
ATOM 698 C CA . PRO A 1 90 ? 13.252 4.099 -0.660 1.00 68.06 90 PRO A CA 1
ATOM 699 C C . PRO A 1 90 ? 12.792 3.932 0.791 1.00 68.06 90 PRO A C 1
ATOM 701 O O . PRO A 1 90 ? 11.721 3.377 1.034 1.00 68.06 90 PRO A O 1
ATOM 704 N N . PHE A 1 91 ? 13.587 4.386 1.769 1.00 68.94 91 PHE A N 1
ATOM 705 C CA . PHE A 1 91 ? 13.227 4.331 3.190 1.00 68.94 91 PHE A CA 1
ATOM 706 C C . PHE A 1 91 ? 12.116 5.311 3.584 1.00 68.94 91 PHE A C 1
ATOM 708 O O . PHE A 1 91 ? 11.495 5.115 4.630 1.00 68.94 91 PHE A O 1
ATOM 715 N N . ASP A 1 92 ? 11.853 6.308 2.740 1.00 72.62 92 ASP A N 1
ATOM 716 C CA . ASP A 1 92 ? 10.813 7.318 2.929 1.00 72.62 92 ASP A CA 1
ATOM 717 C C . ASP A 1 92 ? 9.506 6.962 2.200 1.00 72.62 92 ASP A C 1
ATOM 719 O O . ASP A 1 92 ? 8.570 7.761 2.182 1.00 72.62 92 ASP A O 1
ATOM 723 N N . ASN A 1 93 ? 9.425 5.771 1.592 1.00 79.94 93 ASN A N 1
ATOM 724 C CA . ASN A 1 93 ? 8.184 5.294 0.994 1.00 79.94 93 ASN A CA 1
ATOM 725 C C . ASN A 1 93 ? 7.057 5.255 2.051 1.00 79.94 93 ASN A C 1
ATOM 727 O O . ASN A 1 93 ? 7.300 4.802 3.180 1.00 79.94 93 ASN A O 1
ATOM 731 N N . PRO A 1 94 ? 5.821 5.665 1.697 1.00 84.44 94 PRO A N 1
ATOM 732 C CA . PRO A 1 94 ? 4.698 5.744 2.630 1.00 84.44 94 PRO A CA 1
ATOM 733 C C . PRO A 1 94 ? 4.477 4.471 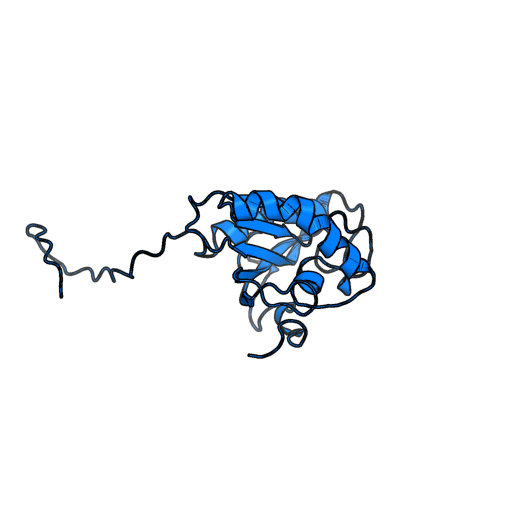3.450 1.00 84.44 94 PRO A C 1
ATOM 735 O O . PRO A 1 94 ? 4.231 4.548 4.654 1.00 84.44 94 PRO A O 1
ATOM 738 N N . SER A 1 95 ? 4.612 3.291 2.840 1.00 87.38 95 SER A N 1
ATOM 739 C CA . SER A 1 95 ? 4.474 2.011 3.538 1.00 87.38 95 SER A CA 1
ATOM 740 C C . SER A 1 95 ? 5.485 1.830 4.678 1.00 87.38 95 SER A C 1
ATOM 742 O O . SER A 1 95 ? 5.122 1.356 5.757 1.00 87.38 95 SER A O 1
ATOM 744 N N . ARG A 1 96 ? 6.737 2.262 4.499 1.00 85.75 96 ARG A N 1
ATOM 745 C CA . ARG A 1 96 ? 7.772 2.175 5.538 1.00 85.75 96 ARG A CA 1
ATOM 746 C C . ARG A 1 96 ? 7.510 3.163 6.662 1.00 85.75 96 ARG A C 1
ATOM 748 O O . ARG A 1 96 ? 7.648 2.794 7.826 1.00 85.75 96 ARG A O 1
ATOM 755 N N . SER A 1 97 ? 7.069 4.376 6.336 1.00 80.69 97 SER A N 1
ATOM 756 C CA . SER A 1 97 ? 6.659 5.354 7.347 1.00 80.69 97 SER A CA 1
ATOM 757 C C . SER A 1 97 ? 5.451 4.868 8.156 1.00 80.69 97 SER A C 1
ATOM 759 O O . SER A 1 97 ? 5.457 4.975 9.379 1.00 80.69 97 SER A O 1
ATOM 761 N N . ILE A 1 98 ? 4.448 4.265 7.504 1.00 82.06 98 ILE A N 1
ATOM 762 C CA . ILE A 1 98 ? 3.268 3.675 8.166 1.00 82.06 98 ILE A CA 1
ATOM 763 C C . ILE A 1 98 ? 3.655 2.491 9.063 1.00 82.06 98 ILE A C 1
ATOM 765 O O . ILE A 1 98 ? 3.057 2.304 10.119 1.00 82.06 98 ILE A O 1
ATOM 769 N N . ALA A 1 99 ? 4.662 1.712 8.668 1.00 84.50 99 ALA A N 1
ATOM 770 C CA . ALA A 1 99 ? 5.199 0.618 9.471 1.00 84.50 99 ALA A CA 1
ATOM 771 C C . ALA A 1 99 ? 6.054 1.085 10.665 1.00 84.50 99 ALA A C 1
ATOM 773 O O . ALA A 1 99 ? 6.554 0.232 11.381 1.00 84.50 99 ALA A O 1
ATOM 774 N N . GLY A 1 100 ? 6.228 2.393 10.891 1.00 72.00 100 GLY A N 1
ATOM 775 C CA . GLY A 1 100 ? 6.954 2.922 12.052 1.00 72.00 100 GLY A CA 1
ATOM 776 C C . GLY A 1 100 ? 8.358 3.457 11.758 1.00 72.00 100 GLY A C 1
ATOM 777 O O . GLY A 1 100 ? 9.064 3.838 12.691 1.00 72.00 100 GLY A O 1
ATOM 778 N N . ASN A 1 101 ? 8.782 3.552 10.490 1.00 57.88 101 ASN A N 1
ATOM 779 C CA . ASN A 1 101 ? 10.070 4.168 10.166 1.00 57.88 101 ASN A CA 1
ATOM 780 C C . ASN A 1 101 ? 10.007 5.696 10.377 1.00 57.88 101 ASN A C 1
ATOM 782 O O . ASN A 1 101 ? 9.453 6.435 9.559 1.00 57.88 101 ASN A O 1
ATOM 786 N N . LEU A 1 102 ? 10.578 6.172 11.486 1.00 46.88 102 LEU A N 1
ATOM 787 C CA . LEU A 1 102 ? 10.732 7.589 11.838 1.00 46.88 102 LEU A CA 1
ATOM 788 C C . LEU A 1 102 ? 11.852 8.242 11.003 1.00 46.88 102 LEU A C 1
ATOM 790 O O . LEU A 1 102 ? 12.887 8.641 11.538 1.00 46.88 102 LEU A O 1
ATOM 794 N N . SER A 1 103 ? 11.681 8.351 9.684 1.00 38.03 103 SER A N 1
ATOM 795 C CA . SER A 1 103 ? 12.539 9.236 8.885 1.00 38.03 103 SER A CA 1
ATOM 796 C C . SER A 1 103 ? 12.095 10.699 9.047 1.00 38.03 103 SER A C 1
ATOM 798 O O . SER A 1 103 ? 11.005 10.973 9.550 1.00 38.03 103 SER A O 1
ATOM 800 N N . LEU A 1 104 ? 12.909 11.673 8.618 1.00 32.16 104 LEU A N 1
ATOM 801 C CA . LEU A 1 104 ? 12.507 13.094 8.578 1.00 32.16 104 LEU A CA 1
ATOM 802 C C . LEU A 1 104 ? 11.238 13.321 7.722 1.00 32.16 104 LEU A C 1
ATOM 804 O O . LEU A 1 104 ? 10.534 14.310 7.926 1.00 32.16 104 LEU A O 1
ATOM 808 N N . GLY A 1 105 ? 10.906 12.373 6.834 1.00 37.31 105 GLY A N 1
ATOM 809 C CA . GLY A 1 105 ? 9.637 12.292 6.112 1.00 37.31 105 GLY A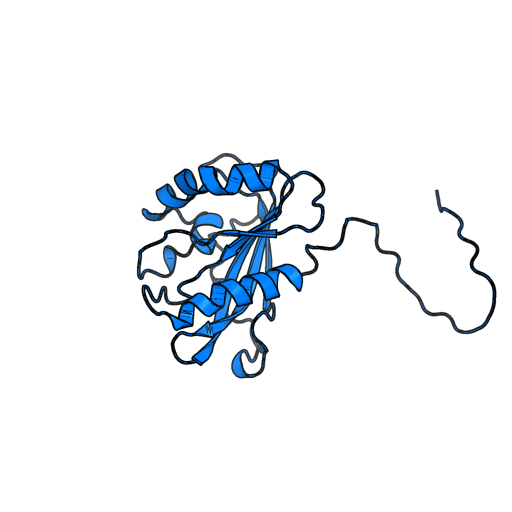 CA 1
ATOM 810 C C . GLY A 1 105 ? 8.436 11.914 6.986 1.00 37.31 105 GLY A C 1
ATOM 811 O O . GLY A 1 105 ? 7.317 12.169 6.576 1.00 37.31 105 GLY A O 1
ATOM 812 N N . GLY A 1 106 ? 8.626 11.414 8.211 1.00 40.44 106 GLY A N 1
ATOM 813 C CA . GLY A 1 106 ? 7.584 11.041 9.182 1.00 40.44 106 GLY A CA 1
ATOM 814 C C . GLY A 1 106 ? 6.719 12.199 9.709 1.00 40.44 106 GLY A C 1
ATOM 815 O O . GLY A 1 106 ? 5.648 11.962 10.268 1.00 40.44 106 GLY A O 1
ATOM 816 N N . LEU A 1 107 ? 7.117 13.455 9.471 1.00 41.25 107 LEU A N 1
ATOM 817 C CA . LEU A 1 107 ? 6.254 14.627 9.687 1.00 41.25 107 LEU A CA 1
ATOM 818 C C . LEU A 1 107 ? 5.199 14.800 8.580 1.00 41.25 107 LEU A C 1
ATOM 820 O O . LEU A 1 107 ? 4.144 15.383 8.835 1.00 41.25 107 LEU A O 1
ATOM 824 N N . ILE A 1 108 ? 5.451 14.268 7.379 1.00 46.72 108 ILE A N 1
ATOM 825 C CA . ILE A 1 108 ? 4.490 14.272 6.272 1.00 46.72 108 ILE A CA 1
ATOM 826 C C . ILE A 1 108 ? 3.283 13.378 6.612 1.00 46.72 108 ILE A C 1
ATOM 828 O O . ILE A 1 108 ? 2.188 13.928 6.628 1.00 46.72 108 ILE A O 1
ATOM 832 N N . PRO A 1 109 ? 3.416 12.104 7.049 1.00 51.91 109 PRO A N 1
ATOM 833 C CA . PRO A 1 109 ? 2.304 11.290 7.549 1.00 51.91 109 PRO A CA 1
ATOM 834 C C . PRO A 1 109 ? 1.435 11.986 8.604 1.00 51.91 109 PRO A C 1
ATOM 836 O O . PRO A 1 109 ? 0.216 11.843 8.589 1.00 51.91 109 PRO A O 1
ATOM 839 N N . ALA A 1 110 ? 2.026 12.788 9.499 1.00 50.34 110 ALA A N 1
ATOM 840 C CA . ALA A 1 110 ? 1.269 13.516 10.519 1.00 50.34 110 ALA A CA 1
ATOM 841 C C . ALA A 1 110 ? 0.377 14.630 9.933 1.00 50.34 110 ALA A C 1
ATOM 843 O O . ALA A 1 110 ? -0.733 14.841 10.424 1.00 50.34 110 ALA A O 1
ATOM 844 N N . LEU A 1 111 ? 0.829 15.319 8.878 1.00 50.00 111 LEU A N 1
ATOM 845 C CA . LEU A 1 111 ? 0.015 16.284 8.126 1.00 50.00 111 LEU A CA 1
ATOM 846 C C . LEU A 1 111 ? -0.955 15.584 7.165 1.00 50.00 111 LEU A C 1
ATOM 848 O O . LEU A 1 111 ? -2.093 16.022 7.016 1.00 50.00 111 LEU A O 1
ATOM 852 N N . GLU A 1 112 ? -0.544 14.473 6.558 1.00 56.47 112 GLU A N 1
ATOM 853 C CA . GLU A 1 112 ? -1.368 13.683 5.639 1.00 56.47 112 GLU A CA 1
ATOM 854 C C . GLU A 1 112 ? -2.539 12.992 6.334 1.00 56.47 112 GLU A C 1
ATOM 856 O O . GLU A 1 112 ? -3.609 12.838 5.743 1.00 56.47 112 GLU A O 1
ATOM 861 N N . ASN A 1 113 ? -2.403 12.696 7.628 1.00 56.81 113 ASN A N 1
ATOM 862 C CA . ASN A 1 113 ? -3.518 12.263 8.460 1.00 56.81 113 ASN A CA 1
ATOM 863 C C . ASN A 1 113 ? -4.701 13.246 8.388 1.00 56.81 113 ASN A C 1
ATOM 865 O O . ASN A 1 113 ? -5.844 12.807 8.371 1.00 56.81 113 ASN A O 1
ATOM 869 N N . VAL A 1 114 ? -4.488 14.558 8.230 1.00 58.75 114 VAL A N 1
ATOM 870 C CA . VAL A 1 114 ? -5.603 15.516 8.066 1.00 58.75 114 VAL A CA 1
ATOM 871 C C . VAL A 1 114 ? -6.454 15.212 6.823 1.00 58.75 114 VAL A C 1
ATOM 873 O O . VAL A 1 114 ? -7.657 15.472 6.831 1.00 58.75 114 VAL A O 1
ATOM 876 N N . PHE A 1 115 ? -5.868 14.623 5.779 1.00 66.31 115 PHE A N 1
ATOM 877 C CA . PHE A 1 115 ? -6.567 14.274 4.540 1.00 66.31 115 PHE A CA 1
ATOM 878 C C . PHE A 1 115 ? -7.142 12.853 4.551 1.00 66.31 115 PHE A C 1
ATOM 880 O O . PHE A 1 115 ? -8.198 12.617 3.968 1.00 66.31 115 PHE A O 1
ATOM 887 N N . ILE A 1 116 ? -6.483 11.916 5.238 1.00 75.38 116 ILE A N 1
ATOM 888 C CA . ILE A 1 116 ? -6.882 10.500 5.295 1.00 75.38 116 ILE A CA 1
ATOM 889 C C . ILE A 1 116 ? -7.963 10.258 6.363 1.00 75.38 116 ILE A C 1
ATOM 891 O O . ILE A 1 116 ? -8.905 9.493 6.144 1.00 75.38 116 ILE A O 1
ATOM 895 N N . LEU A 1 117 ? -7.865 10.937 7.511 1.00 75.25 117 LEU A N 1
ATOM 896 C CA . LEU A 1 117 ? -8.760 10.735 8.653 1.00 75.25 117 LEU A CA 1
ATOM 897 C C . LEU A 1 117 ? -10.239 10.994 8.349 1.00 75.25 117 LEU A C 1
ATOM 899 O O . LEU A 1 117 ? -11.053 10.175 8.773 1.00 75.25 117 LEU A O 1
ATOM 903 N N . PRO A 1 118 ? -10.637 12.060 7.625 1.00 81.00 118 PRO A N 1
ATOM 904 C CA . PRO A 1 118 ? -12.045 12.271 7.303 1.00 81.00 118 PRO A CA 1
ATOM 905 C C . PRO A 1 118 ? -12.654 11.113 6.504 1.00 81.00 118 PRO A C 1
ATOM 907 O O . PRO A 1 118 ? -13.805 10.762 6.744 1.00 81.00 118 PRO A O 1
ATOM 910 N N . ALA A 1 119 ? -11.884 10.490 5.603 1.00 82.81 119 ALA A N 1
ATOM 911 C CA . ALA A 1 119 ? -12.341 9.337 4.831 1.00 82.81 119 ALA A CA 1
ATOM 912 C C . ALA A 1 119 ? -12.514 8.093 5.718 1.00 82.81 119 ALA A C 1
ATOM 914 O O . ALA A 1 119 ? -13.564 7.454 5.670 1.00 82.81 119 ALA A O 1
ATOM 915 N N . LEU A 1 120 ? -11.540 7.808 6.591 1.00 81.06 120 LEU A N 1
ATOM 916 C CA . LEU A 1 120 ? -11.642 6.712 7.563 1.00 81.06 120 LEU A CA 1
ATOM 917 C C . LEU A 1 120 ? -12.824 6.912 8.522 1.00 81.06 120 LEU A C 1
ATOM 919 O O . LEU A 1 120 ? -13.581 5.984 8.784 1.00 81.06 120 LEU A O 1
ATOM 923 N N . LEU A 1 121 ? -13.035 8.134 9.018 1.00 82.19 121 LEU A N 1
ATOM 924 C CA . LEU A 1 121 ? -14.166 8.458 9.896 1.00 82.19 121 LEU A CA 1
ATOM 925 C C . LEU A 1 121 ? -15.523 8.383 9.181 1.00 82.19 121 LEU A C 1
ATOM 927 O O . LEU A 1 121 ? -16.540 8.180 9.843 1.00 82.19 121 LEU A O 1
ATOM 931 N N . ALA A 1 122 ? -15.544 8.528 7.855 1.00 84.69 122 ALA A N 1
ATOM 932 C CA . ALA A 1 122 ? -16.725 8.326 7.022 1.00 84.69 122 ALA A CA 1
ATOM 933 C C . ALA A 1 122 ? -16.981 6.845 6.667 1.00 84.69 122 ALA A C 1
ATOM 935 O O . ALA A 1 122 ? -17.981 6.551 6.016 1.00 84.69 122 ALA A O 1
ATOM 936 N N . GLY A 1 123 ? -16.125 5.914 7.111 1.00 86.00 123 GLY A N 1
ATOM 937 C CA . GLY A 1 123 ? -16.270 4.474 6.861 1.00 86.00 123 GLY A CA 1
ATOM 938 C C . GLY A 1 123 ? -15.616 3.980 5.566 1.00 86.00 123 GLY A C 1
ATOM 939 O O . GLY A 1 123 ? -15.837 2.834 5.164 1.00 86.00 123 GLY A O 1
ATOM 940 N N . HIS A 1 124 ? -14.796 4.810 4.919 1.00 87.00 124 HIS A N 1
ATOM 941 C CA . HIS A 1 124 ? -14.055 4.435 3.716 1.00 87.00 124 HIS A CA 1
ATOM 942 C C . HIS A 1 124 ? -12.703 3.821 4.089 1.00 87.00 124 HIS A C 1
ATOM 944 O O . HIS A 1 124 ? -11.970 4.391 4.900 1.00 87.00 124 HIS A O 1
ATOM 950 N N . SER A 1 125 ? -12.330 2.706 3.459 1.00 90.06 125 SER A N 1
ATOM 951 C CA . SER A 1 125 ? -10.942 2.234 3.520 1.00 90.06 125 SER A CA 1
ATOM 952 C C . SER A 1 125 ? -10.049 3.157 2.697 1.00 90.06 125 SER A C 1
ATOM 954 O O . SER A 1 125 ? -10.461 3.664 1.650 1.00 90.06 125 SER A O 1
ATOM 956 N N . VAL A 1 126 ? -8.812 3.375 3.142 1.00 88.06 126 VAL A N 1
ATOM 957 C CA . VAL A 1 126 ? -7.865 4.249 2.435 1.00 88.06 126 VAL A CA 1
ATOM 958 C C . VAL A 1 126 ? -6.655 3.453 1.979 1.00 88.06 126 VAL A C 1
ATOM 960 O O . VAL A 1 126 ? -5.972 2.833 2.787 1.00 88.06 126 VAL A O 1
ATOM 963 N N . VAL A 1 127 ? -6.383 3.481 0.677 1.00 90.62 127 VAL A N 1
ATOM 964 C CA . VAL A 1 127 ? -5.204 2.861 0.066 1.00 90.62 127 VAL A CA 1
ATOM 965 C C . VAL A 1 127 ? -4.137 3.929 -0.115 1.00 90.62 127 VAL A C 1
ATOM 967 O O . VAL A 1 127 ? -4.356 4.910 -0.824 1.00 90.62 127 VAL A O 1
ATOM 970 N N . VAL A 1 128 ? -2.985 3.720 0.515 1.00 88.75 128 VAL A N 1
ATOM 971 C CA . VAL A 1 128 ? -1.797 4.570 0.417 1.00 88.75 128 VAL A CA 1
ATOM 972 C C . VAL A 1 128 ? -0.716 3.782 -0.317 1.00 88.75 128 VAL A C 1
ATOM 974 O O . VAL A 1 128 ? -0.235 2.753 0.169 1.00 88.75 128 VAL A O 1
ATOM 977 N N . ALA A 1 129 ? -0.376 4.217 -1.525 1.00 87.12 129 ALA A N 1
ATOM 978 C CA . ALA A 1 129 ? 0.561 3.519 -2.401 1.00 87.12 129 ALA A CA 1
ATOM 979 C C . ALA A 1 129 ? 1.976 4.109 -2.326 1.00 87.12 129 ALA A C 1
ATOM 981 O O . ALA A 1 129 ? 2.141 5.329 -2.254 1.00 87.12 129 ALA A O 1
ATOM 982 N N . ASP A 1 130 ? 2.991 3.255 -2.462 1.00 86.94 130 ASP A N 1
ATOM 983 C CA . ASP A 1 130 ? 4.367 3.678 -2.734 1.00 86.94 130 ASP A CA 1
ATOM 984 C C . ASP A 1 130 ? 4.494 4.044 -4.228 1.00 86.94 130 ASP A C 1
ATOM 986 O O . ASP A 1 130 ? 4.962 3.264 -5.060 1.00 86.94 130 ASP A O 1
ATOM 990 N N . THR A 1 131 ? 3.971 5.214 -4.602 1.00 75.62 131 THR A N 1
ATOM 991 C CA . THR A 1 131 ? 3.772 5.639 -6.007 1.00 75.62 131 THR A CA 1
ATOM 992 C C . THR A 1 131 ? 5.025 5.741 -6.864 1.00 75.62 131 THR A C 1
ATOM 994 O O . THR A 1 131 ? 4.944 5.626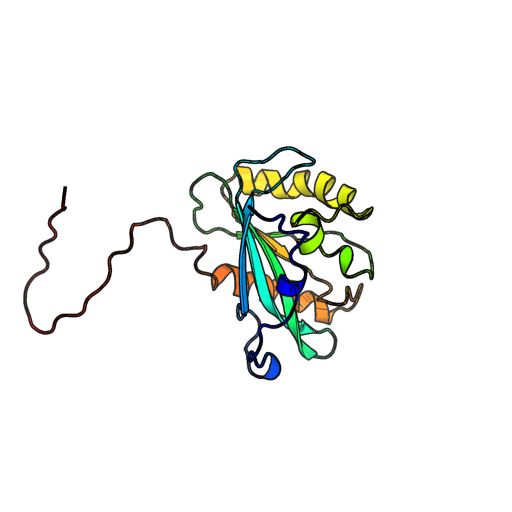 -8.084 1.00 75.62 131 THR A O 1
ATOM 997 N N . GLN A 1 132 ? 6.173 5.959 -6.241 1.00 70.38 132 GLN A N 1
ATOM 998 C CA . GLN A 1 132 ? 7.472 6.058 -6.894 1.00 70.38 132 GLN A CA 1
ATOM 999 C C . GLN A 1 132 ? 8.161 4.687 -7.034 1.00 70.38 132 GLN A C 1
ATOM 1001 O O . GLN A 1 132 ? 9.283 4.603 -7.538 1.00 70.38 132 GLN A O 1
ATOM 1006 N N . GLY A 1 133 ? 7.495 3.609 -6.609 1.00 68.31 133 GLY A N 1
ATOM 1007 C CA . GLY A 1 133 ? 7.998 2.242 -6.689 1.00 68.31 133 GLY A CA 1
ATOM 1008 C C . GLY A 1 133 ? 9.066 1.917 -5.644 1.00 68.31 133 GLY A C 1
ATOM 1009 O O . GLY A 1 133 ? 9.406 2.728 -4.775 1.00 68.31 133 GLY A O 1
ATOM 1010 N N . LYS A 1 134 ? 9.630 0.708 -5.755 1.00 74.25 134 LYS A N 1
ATOM 1011 C CA . LYS A 1 134 ? 10.612 0.178 -4.794 1.00 74.25 134 LYS A CA 1
ATOM 1012 C C . LYS A 1 134 ? 11.865 1.054 -4.651 1.00 74.25 134 LYS A C 1
ATOM 1014 O O . LYS A 1 134 ? 12.446 1.095 -3.574 1.00 74.25 134 LYS A O 1
ATOM 1019 N N . ASP A 1 135 ? 12.255 1.753 -5.720 1.00 69.94 135 ASP A N 1
ATOM 1020 C CA . ASP A 1 135 ? 13.481 2.560 -5.789 1.00 69.94 135 ASP A CA 1
ATOM 1021 C C . ASP A 1 135 ? 13.232 4.066 -5.577 1.00 69.94 135 ASP A C 1
ATOM 1023 O O . ASP A 1 135 ? 14.165 4.853 -5.709 1.00 69.94 135 ASP A O 1
ATOM 1027 N N . ALA A 1 136 ? 12.000 4.482 -5.250 1.00 58.59 136 ALA A N 1
ATOM 1028 C CA . ALA A 1 136 ? 11.627 5.892 -5.088 1.00 58.59 136 ALA A CA 1
ATOM 1029 C C . ALA A 1 136 ? 11.988 6.764 -6.316 1.00 58.59 136 ALA A C 1
ATOM 1031 O O . ALA A 1 136 ? 12.610 7.826 -6.224 1.00 58.59 136 ALA A O 1
ATOM 1032 N N . ASN A 1 137 ? 11.598 6.302 -7.508 1.00 59.66 137 ASN A N 1
ATOM 1033 C CA . ASN A 1 137 ? 11.811 7.012 -8.769 1.00 59.66 137 ASN A CA 1
ATOM 1034 C C . ASN A 1 137 ? 10.894 8.246 -8.880 1.00 59.66 137 ASN A C 1
ATOM 1036 O O . ASN A 1 137 ? 9.833 8.210 -9.510 1.00 59.66 137 ASN A O 1
ATOM 1040 N N . PHE A 1 138 ? 11.314 9.354 -8.272 1.00 53.75 138 PHE A N 1
ATOM 1041 C CA . PHE A 1 138 ? 10.614 10.635 -8.343 1.00 53.75 138 PHE A CA 1
ATOM 1042 C C . PHE A 1 138 ? 10.529 11.174 -9.783 1.00 53.75 138 PHE A C 1
ATOM 1044 O O . PHE A 1 138 ? 11.473 11.061 -10.566 1.00 53.75 138 PHE A O 1
ATOM 1051 N N . ALA A 1 139 ? 9.383 11.771 -10.132 1.00 55.06 139 ALA A N 1
ATOM 1052 C CA . ALA A 1 139 ? 9.077 12.342 -11.451 1.00 55.06 139 ALA A CA 1
ATOM 1053 C C . ALA A 1 139 ? 9.154 11.362 -12.646 1.00 55.06 139 ALA A C 1
ATOM 1055 O O . ALA A 1 139 ? 9.116 11.782 -13.807 1.00 55.06 139 ALA A O 1
ATOM 1056 N N . ALA A 1 140 ? 9.188 10.051 -12.395 1.00 59.28 140 ALA A N 1
ATOM 1057 C CA . ALA A 1 140 ? 9.106 9.037 -13.437 1.00 59.28 140 ALA A CA 1
ATOM 1058 C C . ALA A 1 140 ? 7.636 8.746 -13.787 1.00 59.28 140 ALA A C 1
ATOM 1060 O O . ALA A 1 140 ? 7.018 7.849 -13.224 1.00 59.28 140 ALA A O 1
ATOM 1061 N N . GLY A 1 141 ? 7.077 9.500 -14.741 1.00 55.03 141 GLY A N 1
ATOM 1062 C CA . GLY A 1 141 ? 5.670 9.423 -15.177 1.00 55.03 141 GLY A CA 1
ATOM 1063 C C . GLY A 1 141 ? 5.050 8.011 -15.256 1.00 55.03 141 GLY A C 1
ATOM 1064 O O . GLY A 1 141 ? 3.950 7.814 -14.742 1.00 55.03 141 GLY A O 1
ATOM 1065 N N . PRO A 1 142 ? 5.723 7.004 -15.845 1.00 60.34 142 PRO A N 1
ATOM 1066 C CA . PRO A 1 142 ? 5.171 5.651 -15.922 1.00 60.34 142 PRO A CA 1
ATOM 1067 C C . PRO A 1 142 ? 5.140 4.891 -14.580 1.00 60.34 142 PRO A C 1
ATOM 1069 O O . PRO A 1 142 ? 4.296 4.013 -14.418 1.00 60.34 142 PRO A O 1
ATOM 1072 N N . ALA A 1 143 ? 5.983 5.244 -13.598 1.00 61.03 143 ALA A N 1
ATOM 1073 C CA . ALA A 1 143 ? 5.988 4.617 -12.268 1.00 61.03 143 ALA A CA 1
ATOM 1074 C C . ALA A 1 143 ? 4.679 4.856 -11.497 1.00 61.03 143 ALA A C 1
ATOM 1076 O O . ALA A 1 143 ? 4.250 3.998 -10.728 1.00 61.03 143 ALA A O 1
ATOM 1077 N N . TYR A 1 144 ? 3.969 5.956 -11.786 1.00 62.81 144 TYR A N 1
ATOM 1078 C CA . TYR A 1 144 ? 2.656 6.241 -11.199 1.00 62.81 144 TYR A CA 1
ATOM 1079 C C . TYR A 1 144 ? 1.572 5.212 -11.577 1.00 62.81 144 TYR A C 1
ATOM 1081 O O . TYR A 1 144 ? 0.498 5.217 -10.975 1.00 62.81 144 TYR A O 1
ATOM 1089 N N . GLY A 1 145 ? 1.847 4.281 -12.505 1.00 73.31 145 GLY A N 1
ATOM 1090 C CA . GLY A 1 145 ? 1.027 3.080 -12.715 1.00 73.31 145 GLY A CA 1
ATOM 1091 C C . GLY A 1 145 ? 0.811 2.260 -11.434 1.00 73.31 145 GLY A C 1
ATOM 1092 O O . GLY A 1 145 ? -0.267 1.685 -11.258 1.00 73.31 145 GLY A O 1
ATOM 1093 N N . ALA A 1 146 ? 1.754 2.329 -10.485 1.00 80.62 146 ALA A N 1
ATOM 1094 C CA . ALA A 1 146 ? 1.635 1.745 -9.149 1.00 80.62 146 ALA A CA 1
ATOM 1095 C C . ALA A 1 146 ? 0.375 2.202 -8.389 1.00 80.62 146 ALA A C 1
ATOM 1097 O O . ALA A 1 146 ? -0.205 1.433 -7.623 1.00 80.62 146 ALA A O 1
ATOM 1098 N N . ALA A 1 147 ? -0.124 3.419 -8.633 1.00 84.69 147 ALA A N 1
ATOM 1099 C CA . ALA A 1 147 ? -1.369 3.891 -8.026 1.00 84.69 147 ALA A CA 1
ATOM 1100 C C . ALA A 1 147 ? -2.585 3.049 -8.458 1.00 84.69 147 ALA A C 1
ATOM 1102 O O . ALA A 1 147 ? -3.456 2.750 -7.646 1.00 84.69 147 ALA A O 1
ATOM 1103 N N . LEU A 1 148 ? -2.644 2.617 -9.719 1.00 88.38 148 LEU A N 1
ATOM 1104 C CA . LEU A 1 148 ? -3.727 1.755 -10.202 1.00 88.38 148 LEU A CA 1
ATOM 1105 C C . LEU A 1 148 ? -3.515 0.298 -9.788 1.00 88.38 148 LEU A C 1
ATOM 1107 O O . LEU A 1 148 ? -4.473 -0.381 -9.418 1.00 88.38 148 LEU A O 1
ATOM 1111 N N . ASP A 1 149 ? -2.273 -0.179 -9.828 1.00 91.50 149 ASP A N 1
ATOM 1112 C CA . ASP A 1 149 ? -1.941 -1.550 -9.435 1.00 91.50 149 ASP A CA 1
ATOM 1113 C C . ASP A 1 149 ? -2.147 -1.794 -7.933 1.00 91.50 149 ASP A C 1
ATOM 1115 O O . ASP A 1 149 ? -2.631 -2.858 -7.554 1.00 91.50 149 ASP A O 1
ATOM 1119 N N . SER A 1 150 ? -1.908 -0.792 -7.084 1.00 90.62 150 SER A N 1
ATOM 1120 C CA . SER A 1 150 ? -2.235 -0.861 -5.652 1.00 90.62 150 SER A CA 1
ATOM 1121 C C . SER A 1 150 ? -3.734 -1.016 -5.387 1.00 90.62 150 SER A C 1
ATOM 1123 O O . SER A 1 150 ? -4.118 -1.789 -4.515 1.00 90.62 150 SER A O 1
ATOM 1125 N N . LEU A 1 151 ? -4.603 -0.357 -6.163 1.00 90.56 151 LEU A N 1
ATOM 1126 C CA . LEU A 1 151 ? -6.053 -0.554 -6.068 1.00 90.56 151 LEU A CA 1
ATOM 1127 C C . LEU A 1 151 ? -6.473 -1.950 -6.536 1.00 90.56 151 LEU A C 1
ATOM 1129 O O . LEU A 1 151 ? -7.341 -2.569 -5.918 1.00 90.56 151 LEU A O 1
ATOM 1133 N N . ARG A 1 152 ? -5.845 -2.471 -7.599 1.00 93.06 152 ARG A N 1
ATOM 1134 C CA . ARG A 1 152 ? -6.052 -3.863 -8.035 1.00 93.06 152 ARG A CA 1
ATOM 1135 C C . ARG A 1 152 ? -5.657 -4.836 -6.925 1.00 93.06 152 ARG A C 1
ATOM 1137 O O . ARG A 1 152 ? -6.435 -5.726 -6.604 1.00 93.06 152 ARG A O 1
ATOM 1144 N N . ALA A 1 153 ? -4.504 -4.620 -6.295 1.00 92.12 153 ALA A N 1
ATOM 1145 C CA . ALA A 1 153 ? -4.046 -5.428 -5.170 1.00 92.12 153 ALA A CA 1
ATOM 1146 C C . ALA A 1 153 ? -4.994 -5.330 -3.965 1.00 92.12 153 ALA A C 1
ATOM 1148 O O . ALA A 1 153 ? -5.385 -6.355 -3.414 1.00 92.12 153 ALA A O 1
ATOM 1149 N N . ALA A 1 154 ? -5.419 -4.120 -3.592 1.00 90.44 154 ALA A N 1
ATOM 1150 C CA . ALA A 1 154 ? -6.287 -3.883 -2.440 1.00 90.44 154 ALA A CA 1
ATOM 1151 C C . ALA A 1 154 ? -7.696 -4.474 -2.600 1.00 90.44 154 ALA A C 1
ATOM 1153 O O . ALA A 1 154 ? -8.284 -4.910 -1.616 1.00 90.44 154 ALA A O 1
ATOM 1154 N N . THR A 1 155 ? -8.228 -4.493 -3.824 1.00 87.56 155 THR A N 1
ATOM 1155 C CA . THR A 1 155 ? -9.542 -5.089 -4.129 1.00 87.56 155 THR A CA 1
ATOM 1156 C C . THR A 1 155 ? -9.480 -6.604 -4.334 1.00 87.56 155 THR A C 1
ATOM 1158 O O . THR A 1 155 ? -10.489 -7.283 -4.158 1.00 87.56 155 THR A O 1
ATOM 1161 N N . ALA A 1 156 ? -8.315 -7.147 -4.707 1.00 82.75 156 ALA A N 1
ATOM 1162 C CA . ALA A 1 156 ? -8.099 -8.586 -4.858 1.00 82.75 156 ALA A CA 1
ATOM 1163 C C . ALA A 1 156 ? -7.746 -9.280 -3.532 1.00 82.75 156 ALA A C 1
ATOM 1165 O O . ALA A 1 156 ? -8.183 -10.410 -3.293 1.00 82.75 156 ALA A O 1
ATOM 1166 N N . ALA A 1 157 ? -6.969 -8.620 -2.665 1.00 69.12 157 ALA A N 1
ATOM 1167 C CA . ALA A 1 157 ? -6.826 -9.025 -1.273 1.00 69.12 157 ALA A CA 1
ATOM 1168 C C . ALA A 1 157 ? -8.229 -9.023 -0.657 1.00 69.12 157 ALA A C 1
ATOM 1170 O O . ALA A 1 157 ? -8.974 -8.065 -0.829 1.00 69.12 157 ALA A O 1
ATOM 1171 N N . THR A 1 158 ? -8.626 -10.112 0.003 1.00 56.03 158 THR A N 1
ATOM 1172 C CA . THR A 1 158 ? -9.990 -10.396 0.504 1.00 56.03 158 THR A CA 1
ATOM 1173 C C . THR A 1 158 ? -10.432 -9.464 1.651 1.00 56.03 158 THR A C 1
ATOM 1175 O O . THR A 1 158 ? -11.163 -9.845 2.559 1.00 56.03 158 THR A O 1
ATOM 1178 N N . THR A 1 159 ? -9.989 -8.217 1.626 1.00 47.28 159 THR A N 1
ATOM 1179 C CA . THR A 1 159 ? -10.263 -7.164 2.594 1.00 47.28 159 THR A CA 1
ATOM 1180 C C . THR A 1 159 ? -11.610 -6.479 2.346 1.00 47.28 159 THR A C 1
ATOM 1182 O O . THR A 1 159 ? -12.032 -5.642 3.135 1.00 47.28 159 THR A O 1
ATOM 1185 N N . THR A 1 160 ? -12.307 -6.852 1.266 1.00 42.59 160 THR A N 1
ATOM 1186 C CA . THR A 1 160 ? -13.618 -6.306 0.867 1.00 42.59 160 THR A CA 1
ATOM 1187 C C . THR A 1 160 ? -14.797 -7.237 1.185 1.00 42.59 160 THR A C 1
ATOM 1189 O O . THR A 1 160 ? -15.938 -6.894 0.894 1.00 42.59 160 THR A O 1
ATOM 1192 N N . GLU A 1 161 ? -14.575 -8.412 1.784 1.00 36.78 161 GLU A N 1
ATOM 1193 C CA . GLU A 1 161 ? -15.695 -9.252 2.226 1.00 36.78 161 GLU A CA 1
ATOM 1194 C C . GLU A 1 161 ? -16.244 -8.715 3.565 1.00 36.78 161 GLU A C 1
ATOM 1196 O O . GLU A 1 161 ? -15.494 -8.666 4.549 1.00 36.78 161 GLU A O 1
ATOM 1201 N N . PRO A 1 162 ? -17.535 -8.328 3.654 1.00 35.50 162 PRO A N 1
ATOM 1202 C CA . PRO A 1 162 ? -18.162 -8.040 4.940 1.00 35.50 162 PRO A CA 1
ATOM 1203 C C . PRO A 1 162 ? -18.001 -9.262 5.846 1.00 35.50 162 PRO A C 1
ATOM 1205 O O . PRO A 1 162 ? -18.083 -10.400 5.379 1.00 35.50 162 PRO A O 1
ATOM 1208 N N . ARG A 1 163 ? -17.750 -9.044 7.144 1.00 36.62 163 ARG A N 1
ATOM 1209 C CA . ARG A 1 163 ? -17.471 -10.101 8.133 1.00 36.62 163 ARG A CA 1
ATOM 1210 C C . ARG A 1 163 ? -18.708 -10.975 8.406 1.00 36.62 163 ARG A C 1
ATOM 1212 O O . ARG A 1 163 ? -19.215 -11.031 9.522 1.00 36.62 163 ARG A O 1
ATOM 1219 N N . PHE A 1 164 ? -19.182 -11.722 7.415 1.00 37.91 164 PHE A N 1
ATOM 1220 C CA . PHE A 1 164 ? -20.112 -12.823 7.604 1.00 37.91 164 PHE A CA 1
ATOM 1221 C C . PHE A 1 164 ? -19.319 -14.116 7.761 1.00 37.91 164 PHE A C 1
ATOM 1223 O O . PHE A 1 164 ? -18.462 -14.464 6.949 1.00 37.91 164 PHE A O 1
ATOM 1230 N N . GLY A 1 165 ? -19.590 -14.820 8.862 1.00 29.88 165 GLY A N 1
ATOM 1231 C CA . GLY A 1 165 ? -18.935 -16.074 9.207 1.00 29.88 165 GLY A CA 1
ATOM 1232 C C . GLY A 1 165 ? -18.893 -17.041 8.024 1.00 29.88 165 GLY A C 1
ATOM 1233 O O . GLY A 1 165 ? -19.900 -17.268 7.355 1.00 29.88 165 GLY A O 1
ATOM 1234 N N . ARG A 1 166 ? -17.709 -17.616 7.788 1.00 33.50 166 ARG A N 1
ATOM 1235 C CA . ARG A 1 166 ? -17.445 -18.634 6.765 1.00 33.50 166 ARG A CA 1
ATOM 1236 C C . ARG A 1 166 ? -18.542 -19.706 6.753 1.00 33.50 166 ARG A C 1
ATOM 1238 O O . ARG A 1 166 ? -18.523 -20.627 7.567 1.00 33.50 166 ARG A O 1
ATOM 1245 N N . ALA A 1 167 ? -19.437 -19.657 5.771 1.00 35.09 167 ALA A N 1
ATOM 1246 C CA . ALA A 1 167 ? -20.202 -20.826 5.366 1.00 35.09 167 ALA A CA 1
ATOM 1247 C C . ALA A 1 167 ? -19.313 -21.654 4.430 1.00 35.09 167 ALA A C 1
ATOM 1249 O O . ALA A 1 167 ? -19.128 -21.324 3.260 1.00 35.09 167 ALA A O 1
ATOM 1250 N N . SER A 1 168 ? -18.713 -22.729 4.940 1.00 35.53 168 SER A N 1
ATOM 1251 C CA . SER A 1 168 ? -18.000 -23.674 4.084 1.00 35.53 168 SER A CA 1
ATOM 1252 C C . SER A 1 168 ? -19.007 -24.398 3.182 1.00 35.53 168 SER A C 1
ATOM 1254 O O . SER A 1 168 ? -19.782 -25.236 3.648 1.00 35.53 168 SER A O 1
ATOM 1256 N N . MET A 1 169 ? -18.992 -24.084 1.888 1.00 33.06 169 MET A N 1
ATOM 1257 C CA . MET A 1 169 ? -19.805 -24.747 0.869 1.00 33.06 169 MET A CA 1
ATOM 1258 C C . MET A 1 169 ? -19.216 -26.130 0.568 1.00 33.06 169 MET A C 1
ATOM 1260 O O . MET A 1 169 ? -18.360 -26.292 -0.302 1.00 33.06 169 MET A O 1
ATOM 1264 N N . ARG A 1 170 ? -19.671 -27.162 1.282 1.00 35.34 170 ARG A N 1
ATOM 1265 C CA . ARG A 1 170 ? -19.410 -28.552 0.888 1.00 35.34 170 ARG A CA 1
ATOM 1266 C C . ARG A 1 170 ? -20.452 -28.943 -0.158 1.00 35.34 170 ARG A C 1
ATOM 1268 O O . ARG A 1 170 ? -21.600 -29.208 0.187 1.00 35.34 170 ARG A O 1
ATOM 1275 N N . ARG A 1 171 ? -20.070 -28.998 -1.440 1.00 31.89 171 ARG A N 1
ATOM 1276 C CA . ARG A 1 171 ? -20.920 -29.631 -2.462 1.00 31.89 171 ARG A CA 1
ATOM 1277 C C . ARG A 1 171 ? -21.129 -31.095 -2.074 1.00 31.89 171 ARG A C 1
ATOM 1279 O O . ARG A 1 171 ? -20.179 -31.876 -2.066 1.00 31.89 171 ARG A O 1
ATOM 1286 N N . ARG A 1 172 ? -22.371 -31.472 -1.773 1.00 38.06 172 ARG A N 1
ATOM 1287 C CA . ARG A 1 172 ? -22.816 -32.865 -1.813 1.00 38.06 172 ARG A CA 1
ATOM 1288 C C . ARG A 1 172 ? -23.764 -33.010 -3.001 1.00 38.06 172 ARG A C 1
ATOM 1290 O O . ARG A 1 172 ? -24.619 -32.163 -3.228 1.00 38.06 172 ARG A O 1
ATOM 1297 N N . SER A 1 173 ? -23.516 -34.047 -3.789 1.00 39.00 173 SER A N 1
ATOM 1298 C CA . SER A 1 173 ? -24.317 -34.433 -4.947 1.00 39.00 173 SER A CA 1
ATOM 1299 C C . SER A 1 173 ? -25.743 -34.834 -4.542 1.00 39.00 173 SER A C 1
ATOM 1301 O O . SER A 1 173 ? -25.925 -35.405 -3.470 1.00 39.00 173 SER A O 1
ATOM 1303 N N . SER A 1 174 ? -26.668 -34.582 -5.475 1.00 40.72 174 SER A N 1
ATOM 1304 C CA . SER A 1 174 ? -28.087 -34.967 -5.599 1.00 40.72 174 SER A CA 1
ATOM 1305 C C . SER A 1 174 ? -29.149 -34.253 -4.744 1.00 40.72 174 SER A C 1
ATOM 1307 O O . SER A 1 174 ? -29.223 -34.438 -3.535 1.00 40.72 174 SER A O 1
ATOM 1309 N N . SER A 1 175 ? -29.994 -33.508 -5.468 1.00 49.75 175 SER A N 1
ATOM 1310 C CA . SER A 1 175 ? -31.463 -33.412 -5.390 1.00 49.75 175 SER A CA 1
ATOM 1311 C C . SER A 1 175 ? -32.134 -33.467 -4.010 1.00 49.75 175 SER A C 1
ATOM 1313 O O . SER A 1 175 ? -32.420 -34.549 -3.520 1.00 49.75 175 SER A O 1
ATOM 1315 N N . ASP A 1 176 ? -32.404 -32.299 -3.417 1.00 40.25 176 ASP A N 1
ATOM 1316 C CA . ASP A 1 176 ? -33.743 -31.821 -3.000 1.00 40.25 176 ASP A CA 1
ATOM 1317 C C . ASP A 1 176 ? -33.645 -30.668 -1.979 1.00 40.25 176 ASP A C 1
ATOM 1319 O O . ASP A 1 176 ? -32.807 -30.670 -1.083 1.00 40.25 176 ASP A O 1
ATOM 1323 N N . SER A 1 177 ? -34.515 -29.668 -2.174 1.00 34.06 177 SER A N 1
ATOM 1324 C CA . SER A 1 177 ? -34.946 -28.565 -1.286 1.00 34.06 177 SER A CA 1
ATOM 1325 C C . SER A 1 177 ? -34.012 -28.051 -0.166 1.00 34.06 177 SER A C 1
ATOM 1327 O O . SER A 1 177 ? -33.759 -28.716 0.837 1.00 34.06 177 SER A O 1
ATOM 1329 N N . LEU A 1 178 ? -33.640 -26.766 -0.268 1.00 30.75 178 LEU A N 1
ATOM 1330 C CA . LEU A 1 178 ? -32.977 -25.979 0.779 1.00 30.75 178 LEU A CA 1
ATOM 1331 C C . LEU A 1 178 ? -33.923 -25.698 1.960 1.00 30.75 178 LEU A C 1
ATOM 1333 O O . LEU A 1 178 ? -34.847 -24.894 1.847 1.00 30.75 178 LEU A O 1
ATOM 1337 N N . VAL A 1 179 ? -33.640 -26.296 3.117 1.00 31.08 179 VAL A N 1
ATOM 1338 C CA . VAL A 1 179 ? -34.159 -25.851 4.417 1.00 31.08 179 VAL A CA 1
ATOM 1339 C C . VAL A 1 179 ? -32.983 -25.358 5.250 1.00 31.08 179 VAL A C 1
ATOM 1341 O O . VAL A 1 179 ? -32.081 -26.124 5.582 1.00 31.08 179 VAL A O 1
ATOM 1344 N N . TRP A 1 180 ? -33.002 -24.076 5.609 1.00 28.78 180 TRP A N 1
ATOM 1345 C CA . TRP A 1 180 ? -32.020 -23.480 6.511 1.00 28.78 180 TRP A CA 1
ATOM 1346 C C . TRP A 1 180 ? -32.486 -23.639 7.960 1.00 28.78 180 TRP A C 1
ATOM 1348 O O . TRP A 1 180 ? -33.574 -23.190 8.321 1.00 28.78 180 TRP A O 1
ATOM 1358 N N . ARG A 1 181 ? -31.660 -24.253 8.814 1.00 33.28 181 ARG A N 1
ATOM 1359 C CA . ARG A 1 181 ? -31.815 -24.184 10.273 1.00 33.28 181 ARG A CA 1
ATOM 1360 C C . ARG A 1 181 ? -30.568 -23.572 10.898 1.00 33.28 181 ARG A C 1
ATOM 1362 O O . ARG A 1 181 ? -29.449 -23.945 10.564 1.00 33.28 181 ARG A O 1
ATOM 1369 N N . LYS A 1 182 ? -30.807 -22.633 11.812 1.00 25.28 182 LYS A N 1
ATOM 1370 C CA . LYS A 1 182 ? -29.814 -21.954 12.648 1.00 25.28 182 LYS A CA 1
ATOM 1371 C C . LYS A 1 182 ? -29.285 -22.950 13.688 1.00 25.28 182 LYS A C 1
ATOM 1373 O O . LYS A 1 182 ? -30.091 -23.536 14.408 1.00 25.28 182 LYS A O 1
ATOM 1378 N N . ALA A 1 183 ? -27.972 -23.161 13.750 1.00 33.06 183 ALA A N 1
ATOM 1379 C CA . ALA A 1 183 ? -27.354 -23.830 14.893 1.00 33.06 183 ALA A CA 1
ATOM 1380 C C . ALA A 1 183 ? -27.159 -22.790 16.008 1.00 33.06 183 ALA A C 1
ATOM 1382 O O . ALA A 1 183 ? -26.716 -21.676 15.725 1.00 33.06 183 ALA A O 1
ATOM 1383 N N . VAL A 1 184 ? -27.604 -23.143 17.216 1.00 42.81 184 VAL A N 1
ATOM 1384 C CA . VAL A 1 184 ? -27.455 -22.367 18.459 1.00 42.81 184 VAL A CA 1
ATOM 1385 C C . VAL A 1 184 ? -26.013 -22.436 18.934 1.00 42.81 184 VAL A C 1
ATOM 1387 O O . VAL A 1 184 ? -25.435 -23.541 18.821 1.00 42.81 184 VAL A O 1
#

Secondary structure (DSSP, 8-state):
---GGG-GGGGSPPTT--GGGSPTT-EEEEEEEEEEETTEEEEEEEEEEEEEEE-TTS-EEEEEEEEEE-SSPP-S-EEEE------S-GGGSHHHHHTT---GGGHHHHHHHHHHHHHHHTT-EEEEE-TTTTTT-TT-GGGGGHHHHHHHHHHHSSTTS------------S----------

Foldseek 3Di:
DDQLLPCPCQQPQPPPDDQQPDDQLAFRDKDKDFFDDPPDTDLKIKIKTFTWFQALVRGIDTFIKIKIFANDAAPLAEAEDEQPDDDQALCLQPVNLRSPSPDPNVVSVVVCCVVVVVCSVVRHIYMYTSQCGNRNPPPSVRSNRRSVSSVSNVSVPPPRDGPDPDPPDDDDDDDDDDDDDDDD

Sequence (184 aa):
MEDPADQPEFYEVPEGADVSALPPGTVLRERTFKYYVATMETSWDVTQLLYVTTSALGVLEPNVTSVLHPPQETDGSIVAYQSFYDTSNPFDNPSRSIAGNLSLGGLIPALENVFILPALLAGHSVVVADTQGKDANFAAGPAYGAALDSLRAATAATTTEPRFGRASMRRRSSSDSLVWRKAV

Radius of gyration: 18.67 Å; chains: 1; bounding box: 50×51×39 Å

pLDDT: mean 72.57, std 20.21, range [25.28, 95.56]